Protein AF-A0A8T3YIA1-F1 (afdb_monomer_lite)

Foldseek 3Di:
DADPLLLVLLVVCVVVQKDAPVRVVVVCVVVVGDDVVVSVVVCVVVVQWDFDPPVHGIIGGDPVVVCVSVVD

Structure (mmCIF, N/CA/C/O backbone):
data_AF-A0A8T3YIA1-F1
#
_entry.id   AF-A0A8T3YIA1-F1
#
loop_
_atom_site.group_PDB
_atom_site.id
_atom_site.type_symbol
_atom_site.label_atom_id
_atom_site.label_alt_id
_atom_site.label_comp_id
_atom_site.label_asym_id
_atom_site.label_entity_id
_atom_site.label_seq_id
_atom_site.pdbx_PDB_ins_code
_atom_site.Cartn_x
_atom_site.Cartn_y
_atom_site.Cartn_z
_atom_site.occupancy
_atom_site.B_iso_or_equiv
_atom_site.auth_seq_id
_atom_site.auth_comp_id
_atom_site.auth_asym_id
_atom_site.auth_atom_id
_atom_site.pdbx_PDB_model_num
ATOM 1 N N . MET A 1 1 ? -0.614 -2.610 15.891 1.00 77.81 1 MET A N 1
ATOM 2 C CA . MET A 1 1 ? -0.055 -1.249 15.775 1.00 77.81 1 MET A CA 1
ATOM 3 C C . MET A 1 1 ? 0.748 -1.184 14.487 1.00 77.81 1 MET A C 1
ATOM 5 O O . MET A 1 1 ? 1.513 -2.111 14.241 1.00 77.81 1 MET A O 1
ATOM 9 N N . LEU A 1 2 ? 0.498 -0.178 13.649 1.00 83.44 2 LEU A N 1
ATOM 10 C CA . LEU A 1 2 ? 1.220 0.036 12.391 1.00 83.44 2 LEU A CA 1
ATOM 11 C C . LEU A 1 2 ? 2.640 0.537 12.679 1.00 83.44 2 LEU A C 1
ATOM 13 O O . LEU A 1 2 ? 2.807 1.435 13.503 1.00 83.44 2 LEU A O 1
ATOM 17 N N . GLN A 1 3 ? 3.642 -0.031 12.007 1.00 90.25 3 GLN A N 1
ATOM 18 C CA . GLN A 1 3 ? 4.981 0.571 11.965 1.00 90.25 3 GLN A CA 1
ATOM 19 C C . GLN A 1 3 ? 4.964 1.829 11.088 1.00 90.25 3 GLN A C 1
ATOM 21 O O . GLN A 1 3 ? 4.084 1.984 10.244 1.00 90.25 3 GLN A O 1
ATOM 26 N N . GLU A 1 4 ? 5.935 2.724 11.264 1.00 89.50 4 GLU A N 1
ATOM 27 C CA . GLU A 1 4 ? 5.994 3.984 10.510 1.00 89.50 4 GLU A CA 1
ATOM 28 C C . GLU A 1 4 ? 6.101 3.745 8.996 1.00 89.50 4 GLU A C 1
ATOM 30 O O . GLU A 1 4 ? 5.359 4.345 8.220 1.00 89.50 4 GLU A O 1
ATOM 35 N N . SER A 1 5 ? 6.911 2.766 8.585 1.00 90.50 5 SER A N 1
ATOM 36 C CA . SER A 1 5 ? 7.020 2.320 7.194 1.00 90.50 5 SER A CA 1
ATOM 37 C C . SER A 1 5 ? 5.717 1.710 6.660 1.00 90.50 5 SER A C 1
ATOM 39 O O . SER A 1 5 ? 5.284 2.047 5.560 1.00 90.50 5 SER A O 1
ATOM 41 N N . GLU A 1 6 ? 5.037 0.866 7.444 1.00 92.38 6 GLU A N 1
ATOM 42 C CA . GLU A 1 6 ? 3.727 0.298 7.084 1.00 92.38 6 GLU A CA 1
ATOM 43 C C . GLU A 1 6 ? 2.670 1.395 6.897 1.00 92.38 6 GLU A C 1
ATOM 45 O O . GLU A 1 6 ? 1.944 1.395 5.902 1.00 92.38 6 GLU A O 1
ATOM 50 N N . LYS A 1 7 ? 2.606 2.345 7.839 1.00 93.75 7 LYS A N 1
ATOM 51 C CA . LYS A 1 7 ? 1.679 3.476 7.795 1.00 93.75 7 LYS A CA 1
ATOM 52 C C . LYS A 1 7 ? 1.927 4.320 6.551 1.00 93.75 7 LYS A C 1
ATOM 54 O O . LYS A 1 7 ? 0.985 4.599 5.817 1.00 93.75 7 LYS A O 1
ATOM 59 N N . ARG A 1 8 ? 3.189 4.651 6.272 1.00 92.94 8 ARG A N 1
ATOM 60 C CA . ARG A 1 8 ? 3.553 5.488 5.130 1.00 92.94 8 ARG A CA 1
ATOM 61 C C . ARG A 1 8 ? 3.189 4.852 3.788 1.00 92.94 8 ARG A C 1
ATOM 63 O O . ARG A 1 8 ? 2.670 5.531 2.909 1.00 92.94 8 ARG A O 1
ATOM 70 N N . ILE A 1 9 ? 3.402 3.543 3.631 1.00 93.12 9 ILE A N 1
ATOM 71 C CA . ILE A 1 9 ? 2.981 2.827 2.416 1.00 93.12 9 ILE A CA 1
ATOM 72 C C . ILE A 1 9 ? 1.454 2.830 2.260 1.00 93.12 9 ILE A C 1
ATOM 74 O O . ILE A 1 9 ? 0.965 3.015 1.147 1.00 93.12 9 ILE A O 1
ATOM 78 N N . LEU A 1 10 ? 0.694 2.658 3.346 1.00 94.12 10 LEU A N 1
ATOM 79 C CA . LEU A 1 10 ? -0.769 2.735 3.287 1.00 94.12 10 LEU A CA 1
ATOM 80 C C . LEU A 1 10 ? -1.260 4.143 2.925 1.00 94.12 10 LEU A C 1
ATOM 82 O O . LEU A 1 10 ? -2.153 4.252 2.095 1.00 94.12 10 LEU A O 1
ATOM 86 N N . GLU A 1 11 ? -0.658 5.202 3.473 1.00 94.44 11 GLU A N 1
ATOM 87 C CA . GLU A 1 11 ? -0.967 6.592 3.094 1.00 94.44 11 GLU A CA 1
ATOM 88 C C . GLU A 1 11 ? -0.725 6.833 1.600 1.00 94.44 11 GLU A C 1
ATOM 90 O O . GLU A 1 11 ? -1.587 7.367 0.909 1.00 94.44 11 GLU A O 1
ATOM 95 N N . LEU A 1 12 ? 0.412 6.371 1.068 1.00 93.62 12 LEU A N 1
ATOM 96 C CA . LEU A 1 12 ? 0.730 6.508 -0.355 1.00 93.62 12 LEU A CA 1
ATOM 97 C C . LEU A 1 12 ? -0.285 5.796 -1.253 1.00 93.62 12 LEU A C 1
ATOM 99 O O . LEU A 1 12 ? -0.627 6.314 -2.315 1.00 93.62 12 LEU A O 1
ATOM 103 N N . LEU A 1 13 ? -0.753 4.614 -0.847 1.00 93.62 13 LEU A N 1
ATOM 104 C CA . LEU A 1 13 ? -1.755 3.854 -1.593 1.00 93.62 13 LEU A CA 1
ATOM 105 C C . LEU A 1 13 ? -3.168 4.435 -1.446 1.00 93.62 13 LEU A C 1
ATOM 107 O O . LEU A 1 13 ? -3.960 4.313 -2.376 1.00 93.62 13 LEU A O 1
ATOM 111 N N . ASP A 1 14 ? -3.487 5.075 -0.321 1.00 94.06 14 ASP A N 1
ATOM 112 C CA . ASP A 1 14 ? -4.747 5.803 -0.131 1.00 94.06 14 ASP A CA 1
ATOM 113 C C . ASP A 1 14 ? -4.771 7.083 -0.984 1.00 94.06 14 ASP A C 1
ATOM 115 O O . ASP A 1 14 ? -5.738 7.350 -1.691 1.00 94.06 14 ASP A O 1
ATOM 119 N N . GLU A 1 15 ? -3.665 7.830 -1.041 1.00 92.19 15 GLU A N 1
ATOM 120 C CA . GLU A 1 15 ? -3.529 9.005 -1.913 1.00 92.19 15 GLU A CA 1
ATOM 121 C C . GLU A 1 15 ? -3.507 8.625 -3.402 1.00 92.19 15 GLU A C 1
ATOM 123 O O . GLU A 1 15 ? -4.114 9.289 -4.245 1.00 92.19 15 GLU A O 1
ATOM 128 N N . ARG A 1 16 ? -2.786 7.551 -3.743 1.00 84.38 16 ARG A N 1
ATOM 129 C CA . ARG A 1 16 ? -2.544 7.092 -5.114 1.00 84.38 16 ARG A CA 1
ATOM 130 C C . ARG A 1 16 ? -3.014 5.649 -5.226 1.00 84.38 16 ARG A C 1
ATOM 132 O O . ARG A 1 16 ? -2.232 4.711 -5.115 1.00 84.38 16 ARG A O 1
ATOM 139 N N . HIS A 1 17 ? -4.313 5.496 -5.474 1.00 78.25 17 HIS A N 1
ATOM 140 C CA . HIS A 1 17 ? -5.059 4.230 -5.425 1.00 78.25 17 HIS A CA 1
ATOM 141 C C . HIS A 1 17 ? -4.477 3.084 -6.278 1.00 78.25 17 HIS A C 1
ATOM 143 O O . HIS A 1 17 ? -4.821 1.923 -6.064 1.00 78.25 17 HIS A O 1
ATOM 149 N N . LEU A 1 18 ? -3.613 3.394 -7.250 1.00 84.75 18 LEU A N 1
ATOM 150 C CA . LEU A 1 18 ? -2.874 2.433 -8.063 1.00 84.75 18 LEU A CA 1
ATOM 151 C C . LEU A 1 18 ? -1.404 2.846 -8.139 1.00 84.75 18 LEU A C 1
ATOM 153 O O . LEU A 1 18 ? -1.063 3.810 -8.823 1.00 84.75 18 LEU A O 1
ATOM 157 N N . LEU A 1 19 ? -0.534 2.079 -7.484 1.00 91.44 19 LEU A N 1
ATOM 158 C CA . LEU A 1 19 ? 0.915 2.203 -7.630 1.00 91.44 19 LEU A CA 1
ATOM 159 C C . LEU A 1 19 ? 1.514 0.854 -7.995 1.00 91.44 19 LEU A C 1
ATOM 161 O O . LEU A 1 19 ? 1.186 -0.179 -7.415 1.00 91.44 19 LEU A O 1
ATOM 165 N N . THR A 1 20 ? 2.424 0.842 -8.958 1.00 91.88 20 THR A N 1
ATOM 166 C CA . THR A 1 20 ? 3.231 -0.345 -9.228 1.00 91.88 20 THR A CA 1
ATOM 167 C C . THR A 1 20 ? 4.243 -0.564 -8.108 1.00 91.88 20 THR A C 1
ATOM 169 O O . THR A 1 20 ? 4.690 0.372 -7.437 1.00 91.88 20 THR A O 1
ATOM 172 N N . LYS A 1 21 ? 4.704 -1.810 -7.954 1.00 89.31 21 LYS A N 1
ATOM 173 C CA . LYS A 1 21 ? 5.820 -2.121 -7.046 1.00 89.31 21 LYS A CA 1
ATOM 174 C C . LYS A 1 21 ? 7.067 -1.266 -7.338 1.00 89.31 21 LYS A C 1
ATOM 176 O O . LYS A 1 21 ? 7.772 -0.873 -6.415 1.00 89.31 21 LYS A O 1
ATOM 181 N N . GLY A 1 22 ? 7.332 -0.958 -8.611 1.00 89.81 22 GLY A N 1
ATOM 182 C CA . GLY A 1 22 ? 8.468 -0.125 -9.016 1.00 89.81 22 GLY A CA 1
ATOM 183 C C . GLY A 1 22 ? 8.327 1.340 -8.593 1.00 89.81 22 GLY A C 1
ATOM 184 O O . GLY A 1 22 ? 9.305 1.955 -8.173 1.00 89.81 22 GLY A O 1
ATOM 185 N N . GLU A 1 23 ? 7.120 1.901 -8.663 1.00 91.56 23 GLU A N 1
ATOM 186 C CA . GLU A 1 23 ? 6.845 3.256 -8.171 1.00 91.56 23 GLU A CA 1
ATOM 187 C C . GLU A 1 23 ? 6.967 3.334 -6.653 1.00 91.56 23 GLU A C 1
ATOM 189 O O . GLU A 1 23 ? 7.651 4.224 -6.147 1.00 91.56 23 GLU A O 1
ATOM 194 N N . LEU A 1 24 ? 6.395 2.358 -5.940 1.00 91.81 24 LEU A N 1
ATOM 195 C CA . LEU A 1 24 ? 6.557 2.241 -4.492 1.00 91.81 24 LEU A CA 1
ATOM 196 C C . LEU A 1 24 ? 8.031 2.117 -4.102 1.00 91.81 24 LEU A C 1
ATOM 198 O O . LEU A 1 24 ? 8.456 2.784 -3.169 1.00 91.81 24 LEU A O 1
ATOM 202 N N . ALA A 1 25 ? 8.831 1.336 -4.837 1.00 90.38 25 ALA A N 1
ATOM 203 C CA . ALA A 1 25 ? 10.262 1.191 -4.564 1.00 90.38 25 ALA A CA 1
ATOM 204 C C . ALA A 1 25 ? 11.003 2.524 -4.698 1.00 90.38 25 ALA A C 1
ATOM 206 O O . ALA A 1 25 ? 11.785 2.884 -3.825 1.00 90.38 25 ALA A O 1
ATOM 207 N N . ARG A 1 26 ? 10.715 3.301 -5.750 1.00 91.31 26 ARG A N 1
ATOM 208 C CA . ARG A 1 26 ? 11.325 4.626 -5.942 1.00 91.31 26 ARG A CA 1
ATOM 209 C C . ARG A 1 26 ? 10.974 5.595 -4.815 1.00 91.31 26 ARG A C 1
ATOM 211 O O . ARG A 1 26 ? 11.835 6.374 -4.413 1.00 91.31 26 ARG A O 1
ATOM 218 N N . ILE A 1 27 ? 9.729 5.575 -4.337 1.00 90.31 27 ILE A N 1
ATOM 219 C CA . ILE A 1 27 ? 9.284 6.436 -3.233 1.00 90.31 27 ILE A CA 1
ATOM 220 C C . ILE A 1 27 ? 9.917 5.966 -1.920 1.00 90.31 27 ILE A C 1
ATOM 222 O O . ILE A 1 27 ? 10.547 6.766 -1.239 1.00 90.31 27 ILE A O 1
ATOM 226 N N . ALA A 1 28 ? 9.857 4.667 -1.626 1.00 87.81 28 ALA A N 1
ATOM 227 C CA . ALA A 1 28 ? 10.447 4.072 -0.432 1.00 87.81 28 ALA A CA 1
ATOM 228 C C . ALA A 1 28 ? 11.952 4.353 -0.322 1.00 87.81 28 ALA A C 1
ATOM 230 O O . ALA A 1 28 ? 12.420 4.735 0.745 1.00 87.81 28 ALA A O 1
ATOM 231 N N . THR A 1 29 ? 12.706 4.251 -1.423 1.00 87.62 29 THR A N 1
ATOM 232 C CA . THR A 1 29 ? 14.133 4.611 -1.440 1.00 87.62 29 THR A CA 1
ATOM 233 C C . THR A 1 29 ? 14.358 6.101 -1.189 1.00 87.62 29 THR A C 1
ATOM 235 O O . THR A 1 29 ? 15.277 6.456 -0.461 1.00 87.62 29 THR A O 1
ATOM 238 N N . LYS A 1 30 ? 13.533 6.988 -1.762 1.00 88.56 30 LYS A N 1
ATOM 239 C CA . LYS A 1 30 ? 13.639 8.436 -1.507 1.00 88.56 30 LYS A CA 1
ATOM 240 C C . LYS A 1 30 ? 13.322 8.803 -0.059 1.00 88.56 30 LYS A C 1
ATOM 242 O O . LYS A 1 30 ? 13.903 9.748 0.461 1.00 88.56 30 LYS A O 1
ATOM 247 N N . 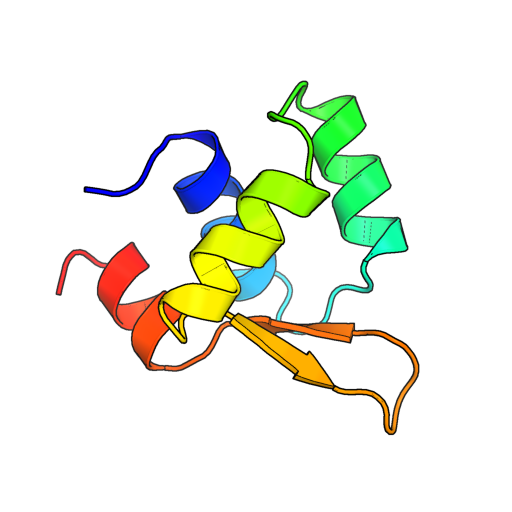GLU A 1 31 ? 12.405 8.072 0.560 1.00 87.44 31 GLU A N 1
ATOM 248 C CA . GLU A 1 31 ? 11.949 8.299 1.931 1.00 87.44 31 GLU A CA 1
ATOM 249 C C . GLU A 1 31 ? 12.735 7.473 2.971 1.00 87.44 31 GLU A C 1
ATOM 251 O O . GLU A 1 31 ? 12.411 7.534 4.152 1.00 87.44 31 GLU A O 1
ATOM 256 N N . ASN A 1 32 ? 13.778 6.727 2.565 1.00 84.62 32 ASN A N 1
ATOM 257 C CA . ASN A 1 32 ? 14.544 5.810 3.426 1.00 84.62 32 ASN A CA 1
ATOM 258 C C . ASN A 1 32 ? 13.656 4.842 4.234 1.00 84.62 32 ASN A C 1
ATOM 260 O O . ASN A 1 32 ? 13.944 4.535 5.391 1.00 84.62 32 ASN A O 1
ATOM 264 N N . LEU A 1 33 ? 12.571 4.357 3.626 1.00 81.31 33 LEU A N 1
ATOM 265 C CA . LEU A 1 33 ? 11.710 3.361 4.255 1.00 81.31 33 LEU A CA 1
ATOM 266 C C . LEU A 1 33 ? 12.420 2.003 4.317 1.00 81.31 33 LEU A C 1
ATOM 268 O O . LEU A 1 33 ? 13.260 1.685 3.470 1.00 81.31 33 LEU A O 1
ATOM 272 N N . ASP A 1 34 ? 12.030 1.192 5.305 1.00 77.56 34 ASP A N 1
ATOM 273 C CA . ASP A 1 34 ? 12.448 -0.206 5.430 1.00 77.56 34 ASP A CA 1
ATOM 274 C C . ASP A 1 34 ? 12.304 -0.967 4.106 1.00 77.56 34 ASP A C 1
ATOM 276 O O . ASP A 1 34 ? 11.525 -0.589 3.228 1.00 77.56 34 ASP A O 1
ATOM 280 N N . ALA A 1 35 ? 13.013 -2.094 3.988 1.00 85.50 35 ALA A N 1
ATOM 281 C CA . ALA A 1 35 ? 12.958 -2.962 2.816 1.00 85.50 35 ALA A CA 1
ATOM 282 C C . ALA A 1 35 ? 11.504 -3.192 2.352 1.00 85.50 35 ALA A C 1
ATOM 284 O O . ALA A 1 35 ? 10.746 -3.929 2.990 1.00 85.50 35 ALA A O 1
ATOM 285 N N . LEU A 1 36 ? 11.131 -2.559 1.230 1.00 89.00 36 LEU A N 1
ATOM 286 C CA . LEU A 1 36 ? 9.748 -2.482 0.744 1.00 89.00 36 LEU A CA 1
ATOM 287 C C . LEU A 1 36 ? 9.092 -3.861 0.638 1.00 89.00 36 LEU A C 1
ATOM 289 O O . LEU A 1 36 ? 7.918 -4.008 0.954 1.00 89.00 36 LEU A O 1
ATOM 293 N N . ASP A 1 37 ? 9.851 -4.877 0.233 1.00 90.62 37 ASP A N 1
ATOM 294 C CA . ASP A 1 37 ? 9.358 -6.251 0.118 1.00 90.62 37 ASP A CA 1
ATOM 295 C C . ASP A 1 37 ? 8.892 -6.832 1.454 1.00 90.62 37 ASP A C 1
ATOM 297 O O . ASP A 1 37 ? 7.867 -7.510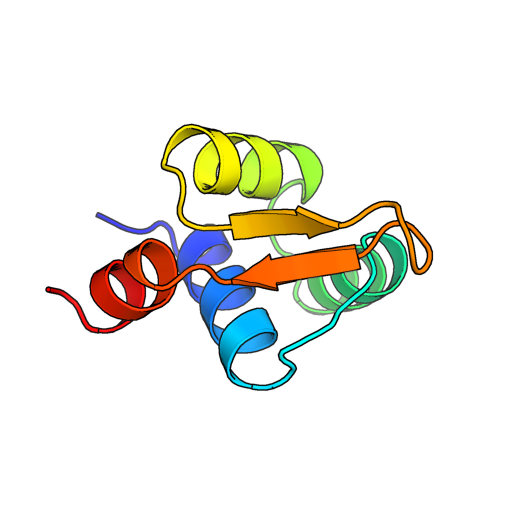 1.512 1.00 90.62 37 ASP A O 1
ATOM 301 N N . VAL A 1 38 ? 9.599 -6.521 2.542 1.00 91.62 38 VAL A N 1
ATOM 302 C CA . VAL A 1 38 ? 9.221 -6.949 3.893 1.00 91.62 38 VAL A CA 1
ATOM 303 C C . VAL A 1 38 ? 7.949 -6.230 4.330 1.00 91.62 38 VAL A C 1
ATOM 305 O O . VAL A 1 38 ? 7.035 -6.866 4.855 1.00 91.62 38 VAL A O 1
ATOM 308 N N . VAL A 1 39 ? 7.866 -4.920 4.083 1.00 92.62 39 VAL A N 1
ATOM 309 C CA . VAL A 1 39 ? 6.689 -4.108 4.422 1.00 92.62 39 VAL A CA 1
ATOM 310 C C . VAL A 1 39 ? 5.465 -4.596 3.646 1.00 92.62 39 VAL A C 1
ATOM 312 O O . VAL A 1 39 ? 4.444 -4.915 4.251 1.00 92.62 39 VAL A O 1
ATOM 315 N N . LEU A 1 40 ? 5.577 -4.748 2.324 1.00 93.31 40 LEU A N 1
ATOM 316 C CA . LEU A 1 40 ? 4.494 -5.248 1.478 1.00 93.31 40 LEU A CA 1
ATOM 317 C C . LEU A 1 40 ? 4.061 -6.654 1.887 1.00 93.31 40 LEU A C 1
ATOM 319 O O . LEU A 1 40 ? 2.866 -6.887 2.027 1.00 93.31 40 LEU A O 1
ATOM 323 N N . SER A 1 41 ? 4.998 -7.566 2.163 1.00 93.69 41 SER A N 1
ATOM 324 C CA . SER A 1 41 ? 4.656 -8.919 2.612 1.00 93.69 41 SER A CA 1
ATOM 325 C C . SER A 1 41 ? 3.855 -8.914 3.920 1.00 93.69 41 SER A C 1
ATOM 327 O O . SER A 1 41 ? 2.902 -9.684 4.047 1.00 93.69 41 SER A O 1
ATOM 329 N N . ARG A 1 42 ? 4.185 -8.034 4.875 1.00 94.12 42 ARG A N 1
ATOM 330 C CA . ARG A 1 42 ? 3.427 -7.887 6.131 1.00 94.12 42 ARG A CA 1
ATOM 331 C C . ARG A 1 42 ? 2.041 -7.299 5.898 1.00 94.12 42 ARG A C 1
ATOM 333 O O . ARG A 1 42 ? 1.063 -7.835 6.416 1.00 94.12 42 ARG A O 1
ATOM 340 N N . LEU A 1 43 ? 1.950 -6.217 5.124 1.00 94.81 43 LEU A N 1
ATOM 341 C CA . LEU A 1 43 ? 0.679 -5.565 4.796 1.00 94.81 43 LEU A CA 1
ATOM 342 C C . LEU A 1 43 ? -0.264 -6.530 4.064 1.00 94.81 43 LEU A C 1
ATOM 344 O O . LEU A 1 43 ? -1.451 -6.606 4.380 1.00 94.81 43 LEU A O 1
ATOM 348 N N . GLN A 1 44 ? 0.277 -7.305 3.127 1.00 95.12 44 GLN A N 1
ATOM 349 C CA . GLN A 1 44 ? -0.467 -8.280 2.340 1.00 95.12 44 GLN A CA 1
ATOM 350 C C . GLN A 1 44 ? -0.892 -9.478 3.201 1.00 95.12 44 GLN A C 1
ATOM 352 O O . GLN A 1 44 ? -2.043 -9.898 3.146 1.00 95.12 44 GLN A O 1
ATOM 357 N N . GLY A 1 45 ? -0.019 -9.953 4.099 1.00 95.31 45 GLY A N 1
ATOM 358 C CA . GLY A 1 45 ? -0.357 -10.982 5.090 1.00 95.31 45 GLY A CA 1
ATOM 359 C C . GLY A 1 45 ? -1.462 -10.568 6.074 1.00 95.31 45 GLY A C 1
ATOM 360 O O . GLY A 1 45 ? -2.139 -11.427 6.630 1.00 95.31 45 GLY A O 1
ATOM 361 N N . ARG A 1 46 ? -1.683 -9.260 6.266 1.00 95.00 46 ARG A N 1
ATOM 362 C CA . ARG A 1 46 ? -2.804 -8.704 7.047 1.00 95.00 46 ARG A CA 1
ATOM 363 C C . ARG A 1 46 ? -4.050 -8.401 6.203 1.00 95.00 46 ARG A C 1
ATOM 365 O O . ARG A 1 46 ? -5.053 -7.947 6.749 1.00 95.00 46 ARG A O 1
ATOM 372 N N . GLY A 1 47 ? -3.997 -8.618 4.889 1.00 95.75 47 GLY A N 1
ATOM 373 C CA . GLY A 1 47 ? -5.076 -8.280 3.959 1.00 95.75 47 GLY A CA 1
ATOM 374 C C . GLY A 1 47 ? -5.304 -6.775 3.803 1.00 95.75 47 GLY A C 1
ATOM 375 O O . GLY A 1 47 ? -6.405 -6.356 3.454 1.00 95.75 47 GLY A O 1
ATOM 376 N N . TRP A 1 48 ? -4.305 -5.940 4.105 1.00 96.31 48 TRP A N 1
ATOM 377 C CA . TRP A 1 48 ? -4.406 -4.477 4.014 1.00 96.31 48 TRP A CA 1
ATOM 378 C C . TRP A 1 48 ? -4.061 -3.936 2.629 1.00 96.31 48 TRP A C 1
ATOM 380 O O . TRP A 1 48 ? -4.515 -2.853 2.263 1.00 96.31 48 TRP A O 1
ATOM 390 N N . VAL A 1 49 ? -3.304 -4.704 1.850 1.00 95.38 49 VAL A N 1
ATOM 391 C CA . VAL A 1 49 ? -3.002 -4.423 0.446 1.00 95.38 49 VAL A CA 1
ATOM 392 C C . VAL A 1 49 ? -3.188 -5.687 -0.381 1.00 95.38 49 VAL A C 1
ATOM 394 O O . VAL A 1 49 ? -3.046 -6.789 0.146 1.00 95.38 49 VAL A O 1
ATOM 397 N N . ASP A 1 50 ? -3.457 -5.514 -1.668 1.00 93.69 50 ASP A N 1
ATOM 398 C CA . ASP A 1 50 ? -3.577 -6.595 -2.641 1.00 93.69 50 ASP A CA 1
ATOM 399 C C . ASP A 1 50 ? -2.727 -6.332 -3.880 1.00 93.69 50 ASP A C 1
ATOM 401 O O . ASP A 1 50 ? -2.388 -5.190 -4.202 1.00 93.69 50 ASP A O 1
ATOM 405 N N . LYS A 1 51 ? -2.396 -7.415 -4.586 1.00 91.12 51 LYS A N 1
ATOM 406 C CA . LYS A 1 51 ? -1.705 -7.357 -5.873 1.00 91.12 51 LYS A CA 1
ATOM 407 C C . LYS A 1 51 ? -2.710 -7.583 -6.996 1.00 91.12 51 LYS A C 1
ATOM 409 O O . LYS A 1 51 ? -3.392 -8.603 -7.020 1.00 91.12 51 LYS A O 1
ATOM 414 N N . VAL A 1 52 ? -2.755 -6.666 -7.956 1.00 88.12 52 VAL A N 1
ATOM 415 C CA . VAL A 1 52 ? -3.588 -6.798 -9.157 1.00 88.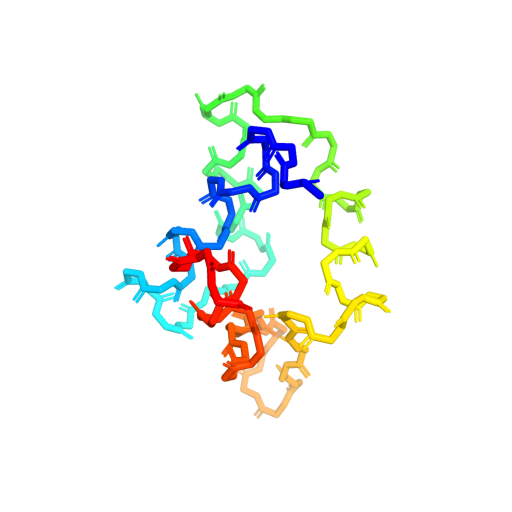12 52 VAL A CA 1
ATOM 416 C C . VAL A 1 52 ? -2.671 -7.039 -10.349 1.00 88.12 52 VAL A C 1
ATOM 418 O O . VAL A 1 52 ? -1.868 -6.179 -10.694 1.00 88.12 52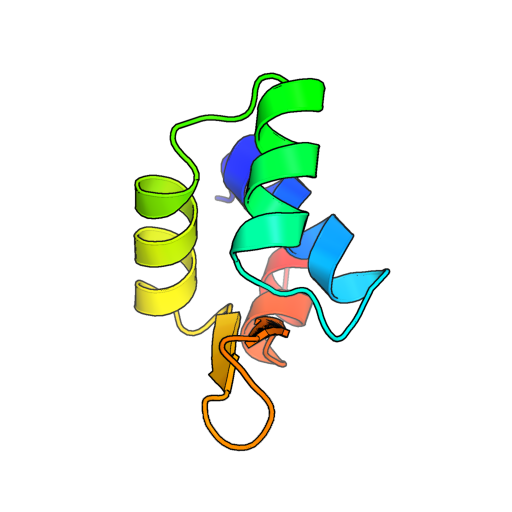 VAL A O 1
ATOM 421 N N . GLU A 1 53 ? -2.761 -8.220 -10.964 1.00 80.75 53 GLU A N 1
ATOM 422 C CA . GLU A 1 53 ? -1.858 -8.625 -12.057 1.00 80.75 53 GLU A CA 1
ATOM 423 C C . GLU A 1 53 ? -2.402 -8.288 -13.454 1.00 80.75 53 GLU A C 1
ATOM 425 O O . GLU A 1 53 ? -1.622 -8.053 -14.376 1.00 80.75 53 GLU A O 1
ATOM 430 N N . ASN A 1 54 ? -3.726 -8.165 -13.606 1.00 72.94 54 ASN A N 1
ATOM 431 C CA . ASN A 1 54 ? -4.390 -7.955 -14.903 1.00 72.94 54 ASN A CA 1
ATOM 432 C C . ASN A 1 54 ? -4.089 -6.605 -15.583 1.00 72.94 54 ASN A C 1
ATOM 434 O O . ASN A 1 54 ? -4.470 -6.421 -16.735 1.00 72.94 54 ASN A O 1
ATOM 438 N N . MET A 1 55 ? -3.425 -5.662 -14.907 1.00 63.47 55 MET A N 1
ATOM 439 C CA . MET A 1 55 ? -3.090 -4.341 -15.463 1.00 63.47 55 MET A CA 1
ATOM 440 C C . MET A 1 55 ? -1.578 -4.050 -15.480 1.00 63.47 55 MET A C 1
ATOM 442 O O . MET A 1 55 ? -1.165 -2.953 -15.830 1.00 63.47 55 MET A O 1
ATOM 446 N N . GLY A 1 56 ? -0.731 -5.032 -15.159 1.00 66.94 56 GLY A N 1
ATOM 447 C CA . GLY A 1 56 ? 0.652 -4.793 -14.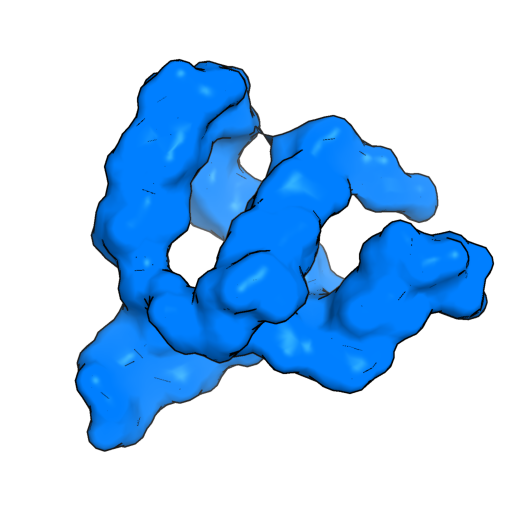730 1.00 66.94 56 GLY A CA 1
ATOM 448 C C . GLY A 1 56 ? 0.720 -4.870 -13.208 1.00 66.94 56 GLY A C 1
ATOM 449 O O . GLY A 1 56 ? -0.289 -4.677 -12.552 1.00 66.94 56 GLY A O 1
ATOM 450 N N . ASN A 1 57 ? 1.865 -5.243 -12.633 1.00 82.69 57 ASN A N 1
ATOM 451 C CA . ASN A 1 57 ? 2.002 -5.570 -11.205 1.00 82.69 57 ASN A CA 1
ATOM 452 C C . ASN A 1 57 ? 1.719 -4.366 -10.272 1.00 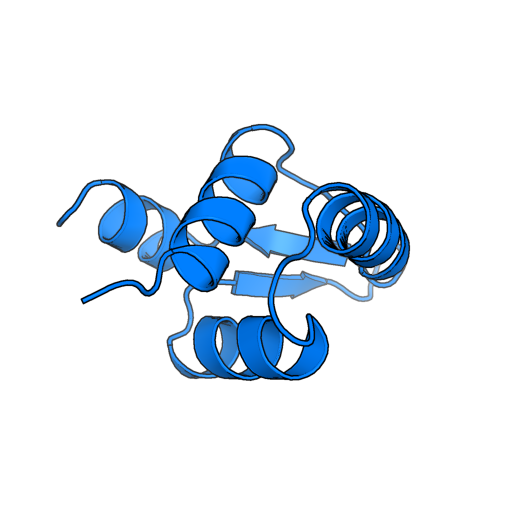82.69 57 ASN A C 1
ATOM 454 O O . ASN A 1 57 ? 2.653 -3.739 -9.757 1.00 82.69 57 ASN A O 1
ATOM 458 N N . TYR A 1 58 ? 0.442 -4.061 -10.052 1.00 91.25 58 TYR A N 1
ATOM 459 C CA . TYR A 1 58 ? -0.039 -3.000 -9.178 1.00 91.25 58 TYR A CA 1
ATOM 460 C C . TYR A 1 58 ? -0.254 -3.518 -7.766 1.00 91.25 58 TYR A C 1
ATOM 462 O O . TYR A 1 58 ? -0.655 -4.664 -7.555 1.00 91.25 58 TYR A O 1
ATOM 470 N N . ILE A 1 59 ? -0.004 -2.633 -6.812 1.00 93.31 59 ILE A N 1
ATOM 471 C CA . ILE A 1 59 ? -0.361 -2.774 -5.413 1.00 93.31 59 ILE A CA 1
ATOM 472 C C . ILE A 1 59 ? -1.502 -1.796 -5.147 1.00 93.31 59 ILE A C 1
ATOM 474 O O . ILE A 1 59 ? -1.428 -0.628 -5.531 1.00 93.31 59 ILE A O 1
ATOM 478 N N . VAL A 1 60 ? -2.556 -2.288 -4.507 1.00 93.62 60 VAL A N 1
ATOM 479 C CA . VAL A 1 60 ? -3.744 -1.505 -4.154 1.00 93.62 60 VAL A CA 1
ATOM 480 C C . VAL A 1 60 ? -4.028 -1.646 -2.667 1.00 93.62 60 VAL A C 1
ATOM 482 O O . VAL A 1 60 ? -3.802 -2.709 -2.089 1.00 93.62 60 VAL A O 1
ATOM 485 N N . ILE A 1 61 ? -4.528 -0.587 -2.035 1.00 95.06 61 ILE A N 1
ATOM 486 C CA . ILE A 1 61 ? -5.008 -0.653 -0.652 1.00 95.06 61 ILE A CA 1
ATOM 487 C C . ILE A 1 61 ? -6.401 -1.292 -0.604 1.00 95.06 61 ILE A C 1
ATOM 489 O O . ILE A 1 61 ? -7.261 -1.019 -1.443 1.00 95.06 61 ILE A O 1
ATOM 493 N N . THR A 1 62 ? -6.643 -2.155 0.381 1.00 95.38 62 THR A N 1
ATOM 494 C CA . THR A 1 62 ? -7.961 -2.769 0.590 1.00 95.38 62 THR A CA 1
ATOM 495 C C . THR A 1 62 ? -8.819 -1.927 1.536 1.00 95.38 62 THR A C 1
ATOM 497 O O . THR A 1 62 ? -8.330 -1.086 2.291 1.00 95.38 62 THR A O 1
ATOM 500 N N . LYS A 1 63 ? -10.122 -2.230 1.613 1.00 94.38 63 LYS A N 1
ATOM 501 C CA . LYS A 1 63 ? -11.007 -1.642 2.638 1.00 94.38 63 LYS A CA 1
ATOM 502 C C . LYS A 1 63 ? -10.557 -1.942 4.073 1.00 94.38 63 LYS A C 1
ATOM 504 O O . LYS A 1 63 ? -10.929 -1.207 4.983 1.00 94.38 63 LYS A O 1
ATOM 509 N N . ALA A 1 64 ? -9.844 -3.046 4.299 1.00 95.00 64 ALA A N 1
ATOM 510 C CA . ALA A 1 64 ? -9.287 -3.364 5.611 1.00 95.00 64 ALA A CA 1
ATOM 511 C C . ALA A 1 64 ? -8.046 -2.508 5.897 1.00 95.00 64 ALA A C 1
ATOM 513 O O . ALA A 1 64 ? -7.906 -2.013 7.010 1.00 95.00 64 ALA A O 1
ATOM 514 N N . GLY A 1 65 ? -7.205 -2.262 4.886 1.00 95.38 65 GLY A N 1
ATOM 515 C CA . GLY A 1 65 ? -6.064 -1.352 4.998 1.00 95.38 65 GLY A CA 1
ATOM 516 C C . GLY A 1 65 ? -6.478 0.085 5.302 1.00 95.38 65 GLY A C 1
ATOM 517 O O . GLY A 1 65 ? -5.901 0.702 6.190 1.00 95.38 65 GLY A O 1
ATOM 518 N N . ILE A 1 66 ? -7.532 0.587 4.647 1.00 94.19 66 ILE A N 1
ATOM 519 C CA . ILE A 1 66 ? -8.082 1.929 4.920 1.00 94.19 66 ILE A CA 1
ATOM 520 C C . ILE A 1 66 ? -8.565 2.044 6.374 1.00 94.19 66 ILE A C 1
ATOM 522 O O . ILE A 1 66 ? -8.304 3.046 7.034 1.00 94.19 66 ILE A O 1
ATOM 526 N N . ARG A 1 67 ? -9.255 1.020 6.892 1.00 94.25 67 ARG A N 1
ATOM 527 C CA . ARG A 1 67 ? -9.716 0.993 8.291 1.00 94.25 67 ARG A CA 1
ATOM 528 C C . ARG A 1 67 ? -8.549 0.970 9.274 1.00 94.25 67 ARG A C 1
ATOM 530 O O . ARG A 1 67 ? -8.480 1.824 10.153 1.00 94.25 67 ARG A O 1
ATOM 537 N N . ALA A 1 68 ? -7.569 0.104 9.021 1.00 93.56 68 ALA A N 1
ATOM 538 C CA . ALA A 1 68 ? -6.349 0.036 9.816 1.00 93.56 68 ALA A CA 1
ATOM 539 C C . ALA A 1 68 ? -5.576 1.366 9.825 1.00 93.56 68 ALA A C 1
ATOM 541 O O . ALA A 1 68 ? -5.046 1.759 10.863 1.00 93.56 68 ALA A O 1
ATOM 542 N N . LEU A 1 69 ? -5.537 2.078 8.692 1.00 93.56 69 LEU A N 1
ATOM 543 C CA . LEU A 1 69 ? -4.920 3.401 8.585 1.00 93.56 69 LEU A CA 1
ATOM 544 C C . LEU A 1 69 ? -5.673 4.461 9.408 1.00 93.56 69 LEU A C 1
ATOM 546 O O . LEU A 1 69 ? -5.043 5.312 10.034 1.00 93.56 69 LEU A O 1
ATOM 550 N N . LYS A 1 70 ? -7.009 4.386 9.448 1.00 91.62 70 LYS A N 1
ATOM 551 C CA . LYS A 1 70 ? -7.878 5.283 10.230 1.00 91.62 70 LYS A CA 1
ATOM 552 C C . LYS A 1 70 ? -7.927 4.959 11.727 1.00 91.62 70 LYS A C 1
ATOM 554 O O . LYS A 1 70 ? -8.457 5.760 12.492 1.00 91.62 70 LYS A O 1
ATOM 559 N N . GLY A 1 71 ? -7.345 3.835 12.147 1.00 85.69 71 GLY A N 1
ATOM 560 C CA . GLY A 1 71 ? -7.352 3.386 13.541 1.00 85.69 71 GLY A CA 1
ATOM 561 C C . GLY A 1 71 ? -8.644 2.682 13.966 1.00 85.69 71 GLY A C 1
ATOM 562 O O . GLY A 1 71 ? -8.922 2.630 15.162 1.00 85.69 71 GLY A O 1
ATOM 563 N N . GLU A 1 72 ? -9.409 2.164 13.000 1.00 73.88 72 GLU A N 1
ATOM 564 C CA . GLU A 1 72 ? -10.563 1.273 13.207 1.00 73.88 72 GLU A CA 1
ATOM 565 C C . GLU A 1 72 ? -10.124 -0.197 13.279 1.00 73.88 72 GLU A C 1
ATOM 567 O O . GLU A 1 72 ? -10.616 -0.910 14.182 1.00 73.88 72 GLU A O 1
#

Sequence (72 aa):
MLQESEKRILELLDERHLLTKGELARIATKENLDALDVVLSRLQGRGWVDKVENMGNYIVITKAGIRALKGE

Secondary structure (DSSP, 8-state):
---HHHHHHHHHHHHSS-EEHHHHHHHHHHTT-S-HHHHHHHHHHTTSEEEE-BTBSEEEE-HHHHHHHHT-

pLDDT: mean 89.5, std 6.71, range [63.47, 96.31]

Radius of gyration: 11.02 Å; chains: 1; bounding box: 26×20×31 Å